Protein AF-A0A7K0TPA1-F1 (afdb_monomer_lite)

pLDDT: mean 92.82, std 8.3, range [52.72, 98.31]

Radius of gyration: 17.52 Å; chains: 1; bounding box: 30×35×47 Å

Structure (mmCIF, N/CA/C/O backbone):
data_AF-A0A7K0TPA1-F1
#
_entry.id   AF-A0A7K0TPA1-F1
#
loop_
_atom_site.group_PDB
_atom_site.id
_atom_site.type_symbol
_atom_site.label_atom_id
_atom_site.label_alt_id
_atom_site.label_comp_id
_atom_site.label_asym_id
_atom_site.label_entity_id
_atom_site.label_seq_id
_atom_site.pdbx_PDB_ins_code
_atom_site.Cartn_x
_atom_site.Cartn_y
_atom_site.Cartn_z
_atom_site.occupancy
_atom_site.B_iso_or_equiv
_atom_site.auth_seq_id
_atom_site.auth_comp_id
_atom_site.auth_asym_id
_atom_site.auth_atom_id
_atom_site.pdbx_PDB_model_num
ATOM 1 N N . MET A 1 1 ? 12.623 24.043 -23.871 1.00 57.75 1 MET A N 1
ATOM 2 C CA . MET A 1 1 ? 12.608 22.814 -24.692 1.00 57.75 1 MET A CA 1
ATOM 3 C C . MET A 1 1 ? 12.444 21.647 -23.734 1.00 57.75 1 MET A C 1
ATOM 5 O O . MET A 1 1 ? 13.273 21.514 -22.843 1.00 57.75 1 MET A O 1
ATOM 9 N N . THR A 1 2 ? 11.351 20.893 -23.824 1.00 80.25 2 THR A N 1
ATOM 10 C CA . THR A 1 2 ? 11.091 19.756 -22.926 1.00 80.25 2 THR A CA 1
ATOM 11 C C . THR A 1 2 ? 12.004 18.596 -23.316 1.00 80.25 2 THR A C 1
ATOM 13 O O . THR A 1 2 ? 12.054 18.235 -24.490 1.00 80.25 2 THR A O 1
ATOM 16 N N . LYS A 1 3 ? 12.762 18.047 -22.362 1.00 88.06 3 LYS A N 1
ATOM 17 C CA . LYS A 1 3 ? 13.641 16.897 -22.602 1.00 88.06 3 LYS A CA 1
ATOM 18 C C . LYS A 1 3 ? 12.810 15.618 -22.480 1.00 88.06 3 LYS A C 1
ATOM 20 O O . LYS A 1 3 ? 12.290 15.336 -21.406 1.00 88.06 3 LYS A O 1
ATOM 25 N N . TRP A 1 4 ? 12.652 14.899 -23.586 1.00 94.75 4 TRP A N 1
ATOM 26 C CA . TRP A 1 4 ? 11.980 13.600 -23.617 1.00 94.75 4 TRP A CA 1
ATOM 27 C C . TRP A 1 4 ? 12.913 12.486 -23.140 1.00 94.75 4 TRP A C 1
ATOM 29 O O . TRP A 1 4 ? 14.134 12.658 -23.151 1.00 94.75 4 TRP A O 1
ATOM 39 N N . LEU A 1 5 ? 12.322 11.363 -22.725 1.00 96.19 5 LEU A N 1
ATOM 40 C CA . LEU A 1 5 ? 13.063 10.157 -22.369 1.00 96.19 5 LEU A CA 1
ATOM 41 C C . LEU A 1 5 ? 13.768 9.594 -23.607 1.00 96.19 5 LEU A C 1
ATOM 43 O O . LEU A 1 5 ? 13.210 9.597 -24.706 1.00 96.19 5 LEU A O 1
ATOM 47 N N . SER A 1 6 ? 14.980 9.097 -23.407 1.00 96.88 6 SER A N 1
ATOM 48 C CA . SER A 1 6 ? 15.640 8.182 -24.338 1.00 96.88 6 SER A CA 1
ATOM 49 C C . SER A 1 6 ? 14.920 6.827 -24.383 1.00 96.88 6 SER A C 1
ATOM 51 O O . SER A 1 6 ? 14.084 6.523 -23.529 1.00 96.88 6 SER A O 1
ATOM 53 N N . ASP A 1 7 ? 15.259 5.989 -25.361 1.00 97.50 7 ASP A N 1
ATOM 54 C CA . ASP A 1 7 ? 14.624 4.677 -25.527 1.00 97.50 7 ASP A CA 1
ATOM 55 C C . ASP A 1 7 ? 14.834 3.763 -24.305 1.00 97.50 7 ASP A C 1
ATOM 57 O O . ASP A 1 7 ? 13.884 3.132 -23.835 1.00 97.50 7 ASP A O 1
ATOM 61 N N . ASP A 1 8 ? 16.039 3.762 -23.724 1.00 98.06 8 ASP A N 1
ATOM 62 C CA . ASP A 1 8 ? 16.369 2.971 -22.529 1.00 98.06 8 ASP A CA 1
ATOM 63 C C . ASP A 1 8 ? 15.608 3.460 -21.286 1.00 98.06 8 ASP A C 1
ATOM 65 O O . ASP A 1 8 ? 15.079 2.664 -20.497 1.00 98.06 8 ASP A O 1
ATOM 69 N N . GLU A 1 9 ? 15.501 4.782 -21.122 1.00 98.00 9 GLU A N 1
ATOM 70 C CA . GLU A 1 9 ? 14.715 5.391 -20.047 1.00 98.00 9 GLU A CA 1
ATOM 71 C C . GLU A 1 9 ? 13.227 5.072 -20.218 1.00 98.00 9 GLU A C 1
ATOM 73 O O . GLU A 1 9 ? 12.554 4.717 -19.249 1.00 98.00 9 GLU A O 1
ATOM 78 N N . GLN A 1 10 ? 12.707 5.129 -21.446 1.00 97.94 10 GLN A N 1
ATOM 79 C CA . GLN A 1 10 ? 11.316 4.799 -21.732 1.00 97.94 10 GLN A CA 1
ATOM 80 C C . GLN A 1 10 ? 11.014 3.319 -21.466 1.00 97.94 10 GLN A C 1
ATOM 82 O O . GLN A 1 10 ? 9.961 3.004 -20.904 1.00 97.94 10 GLN A O 1
ATOM 87 N N . GLN A 1 11 ? 1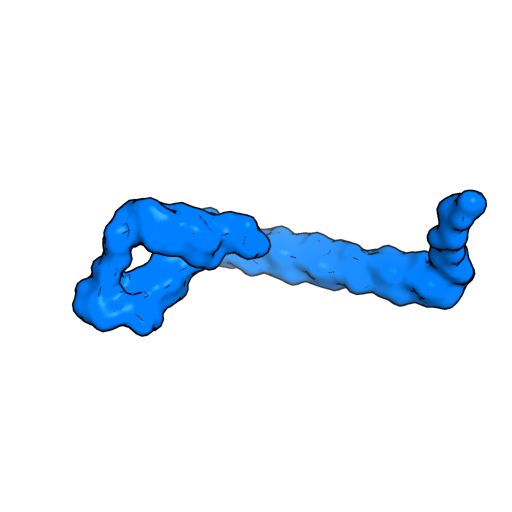1.915 2.411 -21.844 1.00 98.19 11 GLN A N 1
ATOM 88 C CA . GLN A 1 11 ? 11.753 0.979 -21.594 1.00 98.19 11 GLN A CA 1
ATOM 89 C C . GLN A 1 11 ? 11.737 0.673 -20.092 1.00 98.19 11 GLN A C 1
ATOM 91 O O . GLN A 1 11 ? 10.862 -0.056 -19.608 1.00 98.19 11 GLN A O 1
ATOM 96 N N . SER A 1 12 ? 12.668 1.268 -19.345 1.00 98.25 12 SER A N 1
ATOM 97 C CA . SER A 1 12 ? 12.740 1.134 -17.887 1.00 98.25 12 SER A CA 1
ATOM 98 C C . SER A 1 12 ? 11.482 1.693 -17.222 1.00 98.25 12 SER A C 1
ATOM 100 O O . SER A 1 12 ? 10.862 1.029 -16.389 1.00 98.25 12 SER A O 1
ATOM 102 N N . TRP A 1 13 ? 11.042 2.874 -17.660 1.00 97.88 13 TRP A N 1
ATOM 103 C CA . TRP A 1 13 ? 9.848 3.533 -17.143 1.00 97.88 13 TRP A CA 1
ATOM 104 C C . TRP A 1 13 ? 8.577 2.712 -17.373 1.00 97.88 13 TRP A C 1
ATOM 106 O O . TRP A 1 13 ? 7.790 2.503 -16.450 1.00 97.88 13 TRP A O 1
ATOM 116 N N . ARG A 1 14 ? 8.387 2.172 -18.582 1.00 98.00 14 ARG A N 1
ATOM 117 C CA . ARG A 1 14 ? 7.240 1.302 -18.886 1.00 98.00 14 ARG A CA 1
ATOM 118 C C . ARG A 1 14 ? 7.255 0.019 -18.064 1.00 98.00 14 ARG A C 1
ATOM 120 O O . ARG A 1 14 ? 6.204 -0.399 -17.589 1.00 98.00 14 ARG A O 1
ATOM 127 N N . SER A 1 15 ? 8.429 -0.579 -17.871 1.00 98.19 15 SER A N 1
ATOM 128 C CA . SER A 1 15 ? 8.568 -1.803 -17.075 1.00 98.19 15 SER A CA 1
ATOM 129 C C . SER A 1 15 ? 8.193 -1.556 -15.612 1.00 98.19 15 SER A C 1
ATOM 131 O O . SER A 1 15 ? 7.443 -2.337 -15.028 1.00 98.19 15 SER A O 1
ATOM 133 N N . PHE A 1 16 ? 8.633 -0.427 -15.049 1.00 98.25 16 PHE A N 1
ATOM 134 C CA . PHE A 1 16 ? 8.230 0.007 -13.713 1.00 98.25 16 PHE A CA 1
ATOM 135 C C . PHE A 1 16 ? 6.715 0.224 -13.612 1.00 98.25 16 PHE A C 1
ATOM 137 O O . PHE A 1 16 ? 6.085 -0.324 -12.712 1.00 98.25 16 PHE A O 1
ATOM 144 N N . LEU A 1 17 ? 6.112 0.957 -14.555 1.00 98.19 17 LEU A N 1
ATOM 145 C CA . LEU A 1 17 ? 4.665 1.202 -14.554 1.00 98.19 17 LEU A CA 1
ATOM 146 C C . LEU A 1 17 ? 3.853 -0.095 -14.628 1.00 98.19 17 LEU A C 1
ATOM 148 O O . LEU A 1 17 ? 2.851 -0.236 -13.925 1.00 98.19 17 LEU A O 1
ATOM 152 N N . MET A 1 18 ? 4.286 -1.050 -15.454 1.00 98.31 18 MET A N 1
ATOM 153 C CA . MET A 1 18 ? 3.641 -2.360 -15.544 1.00 98.31 18 MET A CA 1
ATOM 154 C C . MET A 1 18 ? 3.730 -3.117 -14.218 1.00 98.31 18 MET A C 1
ATOM 156 O O . MET A 1 18 ? 2.706 -3.588 -13.725 1.00 98.31 18 MET A O 1
ATOM 160 N N . ALA A 1 19 ? 4.922 -3.190 -13.622 1.00 98.19 19 ALA A N 1
ATOM 161 C CA . ALA A 1 19 ? 5.126 -3.864 -12.343 1.00 98.19 19 ALA A CA 1
ATOM 162 C C . ALA A 1 19 ? 4.296 -3.220 -11.223 1.00 98.19 19 ALA A C 1
ATOM 164 O O . ALA A 1 19 ? 3.602 -3.924 -10.491 1.00 98.19 19 ALA A O 1
ATOM 165 N N . TRP A 1 20 ? 4.309 -1.888 -11.139 1.00 97.06 20 TRP A N 1
ATOM 166 C CA . TRP A 1 20 ? 3.518 -1.130 -10.174 1.00 97.06 20 TRP A CA 1
ATOM 167 C C . TRP A 1 20 ? 2.023 -1.425 -10.311 1.00 97.06 20 TRP A C 1
ATOM 169 O O . TRP A 1 20 ? 1.374 -1.755 -9.321 1.00 97.06 20 TRP A O 1
ATOM 179 N N . THR A 1 21 ? 1.493 -1.370 -11.538 1.00 96.75 21 THR A N 1
ATOM 180 C CA . THR A 1 21 ? 0.067 -1.609 -11.820 1.00 96.75 21 THR A CA 1
ATOM 181 C C . THR A 1 21 ? -0.348 -3.035 -11.464 1.00 96.75 21 THR A C 1
ATOM 183 O O . THR A 1 21 ? -1.395 -3.242 -10.858 1.00 96.75 21 THR A O 1
ATOM 186 N N . MET A 1 22 ? 0.467 -4.031 -11.822 1.00 97.44 22 MET A N 1
ATOM 187 C CA . MET A 1 22 ? 0.183 -5.430 -11.487 1.00 97.44 22 MET A CA 1
ATOM 188 C C . MET A 1 22 ? 0.182 -5.648 -9.974 1.00 97.44 22 MET A C 1
ATOM 190 O O . MET A 1 22 ? -0.744 -6.257 -9.446 1.00 97.44 22 MET A O 1
ATOM 194 N N . LEU A 1 23 ? 1.186 -5.109 -9.280 1.00 96.25 23 LEU A N 1
ATOM 195 C CA . LEU A 1 23 ? 1.315 -5.246 -7.835 1.00 96.25 23 LEU A CA 1
ATOM 196 C C . LEU A 1 23 ? 0.138 -4.604 -7.094 1.00 96.25 23 LEU A C 1
ATOM 198 O O . LEU A 1 23 ? -0.481 -5.250 -6.252 1.00 96.25 23 LEU A O 1
ATOM 202 N N . THR A 1 24 ? -0.192 -3.351 -7.413 1.00 93.06 24 THR A N 1
ATOM 203 C CA . THR A 1 24 ? -1.298 -2.642 -6.747 1.00 93.06 24 THR A CA 1
ATOM 204 C C . THR A 1 24 ? -2.647 -3.293 -7.027 1.00 93.06 24 THR A C 1
ATOM 206 O O . THR A 1 24 ? -3.447 -3.434 -6.103 1.00 93.06 24 THR A O 1
ATOM 209 N N . ASN A 1 25 ? -2.888 -3.765 -8.254 1.00 95.38 25 ASN A N 1
ATOM 210 C CA . ASN A 1 25 ? -4.118 -4.489 -8.577 1.00 95.38 25 ASN A CA 1
ATOM 211 C C . ASN A 1 25 ? -4.253 -5.789 -7.781 1.00 95.38 25 ASN A C 1
ATOM 213 O O . ASN A 1 25 ? -5.337 -6.077 -7.267 1.00 95.38 25 ASN A O 1
ATOM 217 N N . GLU A 1 26 ? -3.174 -6.563 -7.667 1.00 95.69 26 GLU A N 1
ATOM 218 C CA . GLU A 1 26 ? -3.207 -7.831 -6.940 1.00 95.69 26 GLU A CA 1
ATOM 219 C C . GLU A 1 26 ? -3.404 -7.606 -5.437 1.00 95.69 26 GLU A C 1
ATOM 221 O O . GLU A 1 26 ? -4.253 -8.252 -4.824 1.00 95.69 26 GLU A O 1
ATOM 226 N N . LEU A 1 27 ? -2.699 -6.632 -4.852 1.00 94.88 27 LEU A N 1
ATOM 227 C CA . LEU A 1 27 ? -2.874 -6.259 -3.445 1.00 94.88 27 LEU A CA 1
ATOM 228 C C . LEU A 1 27 ? -4.303 -5.795 -3.154 1.00 94.88 27 LEU A C 1
ATOM 230 O O . LEU A 1 27 ? -4.913 -6.258 -2.190 1.00 94.88 27 LEU A O 1
ATOM 234 N N . ASN A 1 28 ? -4.861 -4.930 -4.004 1.00 94.38 28 ASN A N 1
ATOM 235 C CA . ASN A 1 28 ? -6.229 -4.448 -3.836 1.00 94.38 28 ASN A CA 1
ATOM 236 C C . ASN A 1 28 ? -7.246 -5.591 -3.954 1.00 94.38 28 ASN A C 1
ATOM 238 O O . ASN A 1 28 ? -8.159 -5.704 -3.140 1.00 94.38 28 ASN A O 1
ATOM 242 N N . THR A 1 29 ? -7.063 -6.477 -4.936 1.00 96.12 29 THR A N 1
ATOM 243 C CA . THR A 1 29 ? -7.927 -7.651 -5.130 1.00 96.12 29 THR A CA 1
ATOM 244 C C . THR A 1 29 ? -7.863 -8.588 -3.928 1.00 96.12 29 THR A C 1
ATOM 246 O O . THR A 1 29 ? -8.894 -9.076 -3.461 1.00 96.12 29 THR A O 1
ATOM 249 N N . ASN A 1 30 ? -6.664 -8.828 -3.398 1.00 96.50 30 ASN A N 1
ATOM 250 C CA . ASN A 1 30 ? -6.465 -9.685 -2.240 1.00 96.50 30 ASN A CA 1
ATOM 251 C C . ASN A 1 30 ? -7.140 -9.112 -0.983 1.00 96.50 30 ASN A C 1
ATOM 253 O O . ASN A 1 30 ? -7.940 -9.812 -0.358 1.00 96.50 30 ASN A O 1
ATOM 257 N N . LEU A 1 31 ? -6.896 -7.834 -0.671 1.00 96.69 31 LEU A N 1
ATOM 258 C CA . LEU A 1 31 ? -7.523 -7.136 0.457 1.00 96.69 31 LEU A CA 1
ATOM 259 C C . LEU A 1 31 ? -9.051 -7.151 0.356 1.00 96.69 31 LEU A C 1
ATOM 261 O O . LEU A 1 31 ? -9.736 -7.494 1.325 1.00 96.69 31 LEU A O 1
ATOM 265 N N . GLN A 1 32 ? -9.589 -6.860 -0.829 1.00 96.50 32 GLN A N 1
ATOM 266 C CA . GLN A 1 32 ? -11.031 -6.825 -1.042 1.00 96.50 32 GLN A CA 1
ATOM 267 C C . GLN A 1 32 ? -11.665 -8.210 -0.870 1.00 96.50 32 GLN A C 1
ATOM 269 O O . GLN A 1 32 ? -12.702 -8.333 -0.219 1.00 96.50 32 GLN A O 1
ATOM 274 N N . ASN A 1 33 ? -11.049 -9.257 -1.423 1.00 97.25 33 ASN A N 1
ATOM 275 C CA . ASN A 1 33 ? -11.615 -10.607 -1.399 1.00 97.25 33 ASN A CA 1
ATOM 276 C C . ASN A 1 33 ? -11.478 -11.291 -0.034 1.00 97.25 33 ASN A C 1
ATOM 278 O O . ASN A 1 33 ? -12.382 -12.019 0.373 1.00 97.25 33 ASN A O 1
ATOM 282 N N . GLN A 1 34 ? -10.354 -11.098 0.659 1.00 97.06 34 GLN A N 1
ATOM 283 C CA . GLN A 1 34 ? -10.077 -11.792 1.922 1.00 97.06 34 GLN A CA 1
ATOM 284 C C . GLN A 1 34 ? -10.589 -11.030 3.144 1.00 97.06 34 GLN A C 1
ATOM 286 O O . GLN A 1 34 ? -10.963 -11.649 4.142 1.00 97.06 34 GLN A O 1
ATOM 291 N N . HIS A 1 35 ? -10.611 -9.697 3.076 1.00 96.38 35 HIS A N 1
ATOM 292 C CA . HIS A 1 35 ? -10.879 -8.845 4.235 1.00 96.38 35 HIS A CA 1
ATOM 293 C C . HIS A 1 35 ? -11.998 -7.827 4.006 1.00 96.38 35 HIS A C 1
ATOM 295 O O . HIS A 1 35 ? -12.430 -7.190 4.963 1.00 96.38 35 HIS A O 1
ATOM 301 N N . GLY A 1 36 ? -12.498 -7.683 2.774 1.00 96.50 36 GLY A N 1
ATOM 302 C CA . GLY A 1 36 ? -13.520 -6.688 2.447 1.00 96.50 36 GLY A CA 1
ATOM 303 C C . GLY A 1 36 ? -13.017 -5.246 2.531 1.00 96.50 36 GLY A C 1
ATOM 304 O O . GLY A 1 36 ? -13.836 -4.342 2.657 1.00 96.50 36 GLY A O 1
ATOM 305 N N . LEU A 1 37 ? -11.696 -5.043 2.494 1.00 96.00 37 LEU A N 1
ATOM 306 C CA . LEU A 1 37 ? -11.053 -3.740 2.645 1.00 96.00 37 LEU A CA 1
ATOM 307 C C . LEU A 1 37 ? -10.544 -3.222 1.304 1.00 96.00 37 LEU A C 1
ATOM 309 O O . LEU A 1 37 ? -10.013 -3.988 0.498 1.00 96.00 37 LEU A O 1
ATOM 313 N N . THR A 1 38 ? -10.627 -1.908 1.115 1.00 92.56 38 THR A N 1
ATOM 314 C CA . THR A 1 38 ? -9.858 -1.220 0.074 1.00 92.56 38 THR A CA 1
ATOM 315 C C . 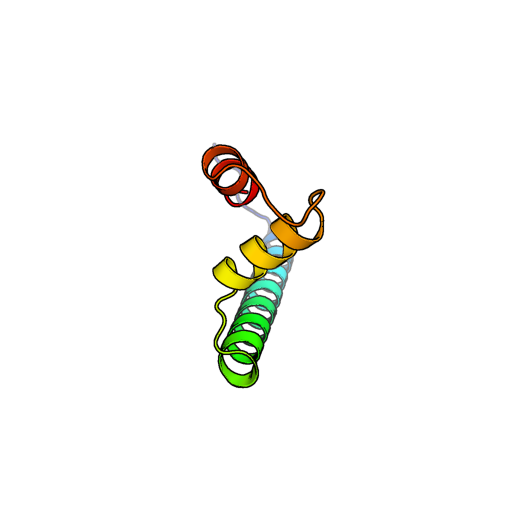THR A 1 38 ? -8.428 -0.949 0.553 1.00 92.56 38 THR A C 1
ATOM 317 O O . THR A 1 38 ? -8.147 -0.974 1.755 1.00 92.56 38 THR A O 1
ATOM 320 N N . ILE A 1 39 ? -7.510 -0.642 -0.372 1.00 91.19 39 ILE A N 1
ATOM 321 C CA . ILE A 1 39 ? -6.162 -0.163 -0.009 1.00 91.19 39 ILE A CA 1
ATOM 322 C C . ILE A 1 39 ? -6.230 1.078 0.896 1.00 91.19 39 ILE A C 1
ATOM 324 O O . ILE A 1 39 ? -5.504 1.139 1.883 1.00 91.19 39 ILE A O 1
ATOM 328 N N . ALA A 1 40 ? -7.137 2.020 0.621 1.00 90.12 40 ALA A N 1
ATOM 329 C CA . ALA A 1 40 ? -7.286 3.232 1.428 1.00 90.12 40 ALA A CA 1
ATOM 330 C C . ALA A 1 40 ? -7.749 2.924 2.866 1.00 90.12 40 ALA A C 1
ATOM 332 O O . ALA A 1 40 ? -7.248 3.513 3.824 1.00 90.12 40 ALA A O 1
ATOM 333 N N . ASP A 1 41 ? -8.663 1.961 3.038 1.00 92.94 41 ASP A N 1
ATOM 334 C CA . ASP A 1 41 ? -9.059 1.501 4.375 1.00 92.94 41 ASP A CA 1
ATOM 335 C C . ASP A 1 41 ? -7.867 0.879 5.108 1.00 92.94 41 ASP A C 1
ATOM 337 O O . ASP A 1 41 ? -7.643 1.142 6.291 1.00 92.94 41 ASP A O 1
ATOM 341 N N . TYR A 1 42 ? -7.085 0.060 4.401 1.00 93.81 42 TYR A N 1
ATOM 342 C CA . TYR A 1 42 ? -5.909 -0.589 4.964 1.00 93.81 42 TYR A CA 1
ATOM 343 C C . TYR A 1 42 ? -4.839 0.426 5.397 1.00 93.81 42 TYR A C 1
ATOM 345 O O . TYR A 1 42 ? -4.303 0.299 6.497 1.00 93.81 42 TYR A O 1
ATOM 353 N N . GLU A 1 43 ? -4.579 1.469 4.606 1.00 92.12 43 GLU A N 1
ATOM 354 C CA . GLU A 1 43 ? -3.650 2.553 4.964 1.00 92.12 43 GLU A CA 1
ATOM 355 C C . GLU A 1 43 ? -4.067 3.279 6.250 1.00 92.12 43 GLU A C 1
ATOM 357 O O . GLU A 1 43 ? -3.234 3.511 7.131 1.00 92.12 43 GLU A O 1
ATOM 362 N N . ILE A 1 44 ? -5.364 3.558 6.420 1.00 93.44 44 ILE A N 1
ATOM 363 C CA . ILE A 1 44 ? -5.892 4.129 7.667 1.00 93.44 44 ILE A CA 1
ATOM 364 C C . ILE A 1 44 ? -5.610 3.196 8.851 1.00 93.44 44 ILE A C 1
ATOM 366 O O . ILE A 1 44 ? -5.173 3.648 9.914 1.00 93.44 44 ILE A O 1
ATOM 370 N N . LEU A 1 45 ? -5.854 1.893 8.686 1.00 94.94 45 LEU A N 1
ATOM 371 C CA . LEU A 1 45 ? -5.625 0.910 9.745 1.00 94.94 45 LEU A CA 1
ATOM 372 C C . LEU A 1 45 ? -4.144 0.802 10.117 1.00 94.94 45 LEU A C 1
ATOM 374 O O . LEU A 1 45 ? -3.840 0.728 11.309 1.00 94.94 45 LEU A O 1
ATOM 378 N N . VAL A 1 46 ? -3.238 0.839 9.137 1.00 94.38 46 VAL A N 1
ATOM 379 C CA . VAL A 1 46 ? -1.786 0.857 9.371 1.00 94.38 46 VAL A CA 1
ATOM 380 C C . VAL A 1 46 ? -1.401 2.091 10.183 1.00 94.38 46 VAL A C 1
ATOM 382 O O . VAL A 1 46 ? -0.832 1.944 11.266 1.00 94.38 46 VAL A O 1
ATOM 385 N N . GLN A 1 47 ? -1.814 3.284 9.747 1.00 93.69 47 GLN A N 1
ATOM 386 C CA . GLN A 1 47 ? -1.492 4.535 10.437 1.00 93.69 47 GLN A CA 1
ATOM 387 C C . GLN A 1 47 ? -1.986 4.542 11.891 1.00 93.69 47 GLN A C 1
ATOM 389 O O . GLN A 1 47 ? -1.265 4.932 12.816 1.00 93.69 47 GLN A O 1
ATOM 394 N N . LEU A 1 48 ? -3.224 4.095 12.115 1.00 95.38 48 LEU A N 1
ATOM 395 C CA . LEU A 1 48 ? -3.772 3.984 13.461 1.00 95.38 48 LEU A CA 1
ATOM 396 C C . LEU A 1 48 ? -3.020 2.927 14.272 1.00 95.38 48 LEU A C 1
ATOM 3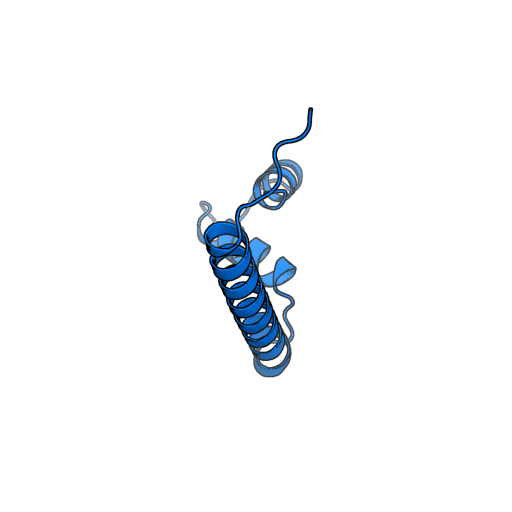98 O O . LEU A 1 48 ? -2.759 3.160 15.446 1.00 95.38 48 LEU A O 1
ATOM 402 N N . SER A 1 49 ? -2.632 1.795 13.679 1.00 96.00 49 SER A N 1
ATOM 403 C CA . SER A 1 49 ? -1.925 0.723 14.393 1.00 96.00 49 SER A CA 1
ATOM 404 C C . SER A 1 49 ? -0.570 1.154 14.967 1.00 96.00 49 SER A C 1
ATOM 406 O O . SER A 1 49 ? -0.178 0.649 16.020 1.00 96.00 49 SER A O 1
ATOM 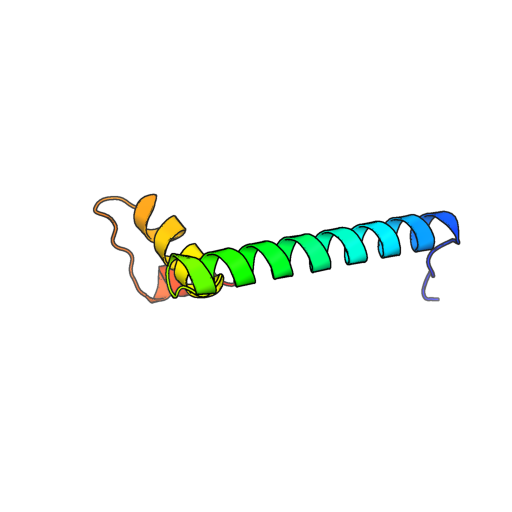408 N N . GLU A 1 50 ? 0.090 2.114 14.318 1.00 94.25 50 GLU A N 1
ATOM 409 C CA . GLU A 1 50 ? 1.399 2.658 14.700 1.00 94.25 50 GLU A CA 1
ATOM 410 C C . GLU A 1 50 ? 1.302 3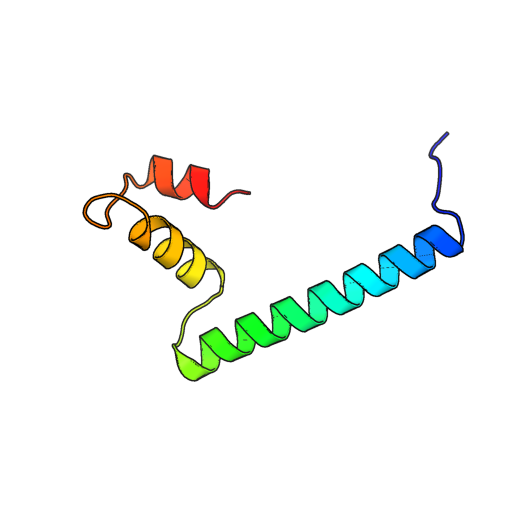.845 15.672 1.00 94.25 50 GLU A C 1
ATOM 412 O O . GLU A 1 50 ? 2.306 4.282 16.233 1.00 94.25 50 GLU A O 1
ATOM 417 N N . THR A 1 51 ? 0.093 4.361 15.908 1.00 94.19 51 THR A N 1
ATOM 418 C CA . THR A 1 51 ? -0.136 5.499 16.805 1.00 94.19 51 THR A CA 1
ATOM 419 C C . THR A 1 51 ? -0.425 5.030 18.230 1.00 94.19 51 THR A C 1
ATOM 421 O O . THR A 1 51 ? -1.105 4.024 18.455 1.00 94.19 51 THR A O 1
ATOM 424 N N . GLU A 1 52 ? 0.044 5.789 19.224 1.00 92.25 52 GLU A N 1
ATOM 425 C CA . GLU A 1 52 ? -0.256 5.523 20.631 1.00 92.25 52 GLU A CA 1
ATOM 426 C C . GLU A 1 52 ? -1.776 5.412 20.855 1.00 92.25 52 GLU A C 1
ATOM 428 O O . GLU A 1 52 ? -2.569 6.202 20.343 1.00 92.25 52 GLU A O 1
ATOM 433 N N . ASN A 1 53 ? -2.207 4.394 21.604 1.00 94.56 53 ASN A N 1
ATOM 434 C CA . ASN A 1 53 ? -3.621 4.075 21.850 1.00 94.56 53 ASN A CA 1
ATOM 435 C C . ASN A 1 53 ? -4.469 3.772 20.596 1.00 94.56 53 ASN A C 1
ATOM 437 O O . ASN A 1 53 ? -5.693 3.652 20.708 1.00 94.56 53 ASN A O 1
ATOM 441 N N . ARG A 1 54 ? -3.847 3.612 19.422 1.00 95.00 54 ARG A N 1
ATOM 442 C CA . ARG A 1 54 ? -4.493 3.337 18.130 1.00 95.00 54 ARG A CA 1
ATOM 443 C C . ARG A 1 54 ? -5.541 4.360 17.705 1.00 95.00 54 ARG A C 1
ATOM 445 O O . ARG A 1 54 ? -6.592 4.014 17.160 1.00 95.00 54 ARG A O 1
ATOM 452 N N . ARG A 1 55 ? -5.297 5.628 18.028 1.00 93.88 55 ARG A N 1
ATOM 453 C CA . ARG A 1 55 ? -6.219 6.736 17.764 1.00 93.88 55 ARG A CA 1
ATOM 454 C C . ARG A 1 55 ? -5.445 7.964 17.328 1.00 93.88 55 ARG A C 1
ATOM 456 O O . ARG A 1 55 ? -4.385 8.249 17.865 1.00 93.88 55 ARG A O 1
ATOM 463 N N . MET A 1 56 ? -6.030 8.716 16.409 1.00 94.50 56 MET A N 1
ATOM 464 C CA . MET A 1 56 ? -5.458 9.941 15.865 1.00 94.50 56 MET A CA 1
ATOM 465 C C . MET A 1 56 ? -6.577 10.953 15.605 1.00 94.50 56 MET A C 1
ATOM 467 O O . MET A 1 56 ? -7.734 10.559 15.413 1.00 94.50 56 MET A O 1
ATOM 471 N N . ARG A 1 57 ? -6.277 12.259 15.612 1.00 95.00 57 ARG A N 1
AT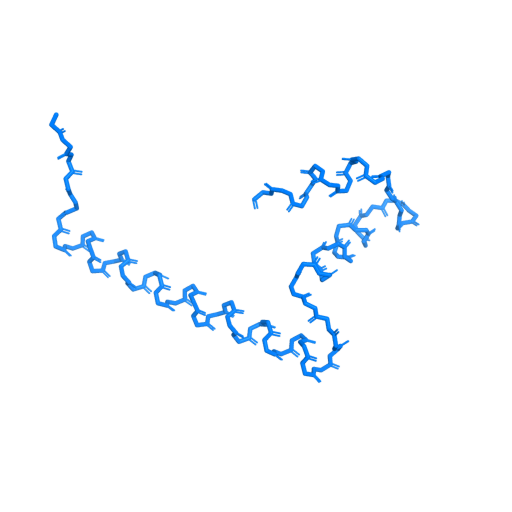OM 472 C CA . ARG A 1 57 ? -7.270 13.254 15.181 1.00 95.00 57 ARG A CA 1
ATOM 473 C C . ARG A 1 57 ? -7.521 13.100 13.682 1.00 95.00 57 ARG A C 1
ATOM 475 O O . ARG A 1 57 ? -6.585 12.927 12.913 1.00 95.00 57 ARG A O 1
ATOM 482 N N . MET A 1 58 ? -8.771 13.261 13.247 1.00 92.44 58 MET A N 1
ATOM 483 C CA . MET A 1 58 ? -9.126 13.135 11.824 1.00 92.44 58 MET A CA 1
ATOM 484 C C . MET A 1 58 ? -8.328 14.065 10.901 1.00 92.44 58 MET A C 1
ATOM 486 O O . MET A 1 58 ? -8.023 13.685 9.778 1.00 92.44 58 MET A O 1
ATOM 490 N N . SER A 1 59 ? -7.962 15.264 11.365 1.00 93.38 59 SER A N 1
ATOM 491 C CA . SER A 1 59 ? -7.123 16.194 10.601 1.00 93.38 59 SER A CA 1
ATOM 492 C C . SER A 1 59 ? -5.703 15.669 10.381 1.00 93.38 59 SER A C 1
ATOM 494 O O . SER A 1 59 ? -5.143 15.853 9.309 1.00 93.38 59 SER A O 1
ATOM 496 N N . GLU A 1 60 ? -5.130 15.010 11.388 1.00 90.81 60 GLU A N 1
ATOM 497 C CA . GLU A 1 60 ? -3.794 14.412 11.311 1.00 90.81 60 GLU A CA 1
ATOM 498 C C . GLU A 1 60 ? -3.826 13.160 10.427 1.00 90.81 60 GLU A C 1
ATOM 500 O O . GLU A 1 60 ? -2.964 13.001 9.569 1.00 90.81 60 GLU A O 1
ATOM 505 N N . LEU A 1 61 ? -4.876 12.341 10.559 1.00 90.56 61 LEU A N 1
ATOM 506 C CA . LEU A 1 61 ? -5.080 11.147 9.737 1.00 90.56 61 LEU A CA 1
ATOM 507 C C . LEU A 1 61 ? -5.267 11.489 8.250 1.00 90.56 61 LEU A C 1
ATOM 509 O O . LEU A 1 61 ? -4.744 10.800 7.378 1.00 90.56 61 LEU A O 1
ATOM 513 N N . ALA A 1 62 ? -5.991 12.569 7.944 1.00 88.94 62 ALA A N 1
ATOM 514 C CA . ALA A 1 62 ? -6.121 13.055 6.572 1.00 88.94 62 ALA A CA 1
ATOM 515 C C . ALA A 1 62 ? -4.773 13.547 6.022 1.00 88.94 62 ALA A C 1
ATOM 517 O O . ALA A 1 62 ? -4.435 13.264 4.880 1.00 88.94 62 ALA A O 1
ATOM 518 N N . GLN A 1 63 ? -3.974 14.247 6.834 1.00 87.88 63 GLN A N 1
ATOM 519 C CA . GLN A 1 63 ? -2.648 14.717 6.429 1.00 87.88 63 GLN A CA 1
ATOM 520 C C . GLN A 1 63 ? -1.684 13.554 6.136 1.00 87.88 63 GLN A C 1
ATOM 522 O O . GLN A 1 63 ? -0.878 13.659 5.215 1.00 87.88 63 GLN A O 1
ATOM 527 N N . SER A 1 64 ? -1.756 12.459 6.901 1.00 82.75 64 SER A N 1
ATOM 528 C CA . SER A 1 64 ? -0.838 11.320 6.768 1.00 82.75 64 SER A CA 1
ATOM 529 C C . SER A 1 64 ? -1.160 10.386 5.597 1.00 82.75 64 SER A C 1
ATOM 531 O O . SER A 1 64 ? -0.281 9.652 5.164 1.00 82.75 64 SER A O 1
ATOM 533 N N . THR A 1 65 ? -2.394 10.405 5.086 1.00 76.94 65 THR A N 1
ATOM 534 C CA . THR A 1 65 ? -2.866 9.525 3.994 1.00 76.94 65 THR A CA 1
ATOM 535 C C . THR A 1 65 ? -2.918 10.217 2.621 1.00 76.94 65 THR A C 1
ATOM 537 O O . THR A 1 65 ? -3.298 9.601 1.635 1.00 76.94 65 THR A O 1
ATOM 540 N N . LEU A 1 66 ? -2.520 11.494 2.527 1.00 69.69 66 LEU A N 1
ATOM 541 C CA . LEU A 1 66 ? -2.503 12.296 1.288 1.00 69.69 66 LEU A CA 1
ATOM 542 C C . LEU A 1 66 ? -1.169 12.236 0.503 1.00 69.69 66 LEU A C 1
ATOM 544 O O . LEU A 1 66 ? -0.924 13.116 -0.325 1.00 69.69 66 LEU A O 1
ATOM 548 N N . ALA A 1 67 ? -0.294 11.265 0.785 1.00 52.72 67 ALA A N 1
ATOM 549 C CA . ALA A 1 67 ? 1.041 11.156 0.179 1.00 52.72 67 ALA A CA 1
ATOM 550 C C . ALA A 1 67 ? 1.042 10.445 -1.184 1.00 52.72 67 ALA A C 1
ATOM 552 O O . ALA A 1 67 ? 0.357 9.409 -1.315 1.00 52.72 67 ALA A O 1
#

Secondary structure (DSSP, 8-state):
---PPPHHHHHHHHHHHHHHHHHHHHHHHHHHHHHS--HHHHHHHHHHHHSGGG---HHHHHHHT--

Foldseek 3Di:
DDDDDDPVRVVVVVVVVVVVVVVQVVVQVCCCVPPVDGPLRVLLQVVLVPDVVSDDPPVVSVVSSPD

Sequence (67 aa):
MTKWLSDDEQQSWRSFLMAWTMLTNELNTNLQNQHGLTIADYEILVQLSETENRRMRMSELAQSTLA